Protein AF-A0A7W9CLM7-F1 (afdb_monomer)

pLDDT: mean 70.64, std 22.32, range [34.78, 95.5]

Secondary structure (DSSP, 8-state):
-----------------------------PPPPP---PPPPP-------S----SHHHHHHHHHHHHHHHHHHHTT--STTSTTHHHHHHHH-TT-HHHHHHHTT-TTHHHHHHHHHS--

Sequence (120 aa):
MKRAGGSGTGFYSNGLAAGAPAVEPRRASRPTPPVTETPAPPKDNTSAPAYRPTKREQVFCGRIILDVLARTVRKGTDAELSMLYPDALEFFGADSPHFQGACKGQAGAATHYERTVAGG

Foldseek 3Di:
DDDDDDDDDDDDDDDDDDDDDDDDDDDDDDDDDPPPPPPDPPPPPPPPQQDQDPDPVLLVVLLVLLLVLLVCVVVVHQSVPDPSNVVNCSNHNPPHPLSVCSRNSHPCSSVVSSPVRVPD

Structure (mmCIF, N/CA/C/O backbone):
data_AF-A0A7W9CLM7-F1
#
_entry.id   AF-A0A7W9CLM7-F1
#
loop_
_atom_site.group_PDB
_atom_site.id
_atom_site.type_symbol
_atom_site.label_atom_id
_atom_site.label_alt_id
_atom_site.label_comp_id
_atom_site.label_asym_id
_atom_site.label_entity_id
_atom_site.label_seq_id
_atom_site.pdbx_PDB_ins_code
_atom_site.Cartn_x
_atom_site.Cartn_y
_atom_site.Cartn_z
_atom_site.occupancy
_atom_site.B_iso_or_equiv
_atom_site.auth_seq_id
_atom_site.auth_comp_id
_atom_site.auth_asym_id
_atom_site.auth_atom_id
_atom_site.pdbx_PDB_model_num
ATOM 1 N N . MET A 1 1 ? -30.958 36.224 60.820 1.00 43.25 1 MET A N 1
ATOM 2 C CA . MET A 1 1 ? -29.575 35.850 60.438 1.00 43.25 1 MET A CA 1
ATOM 3 C C . MET A 1 1 ? -28.741 35.620 61.696 1.00 43.25 1 MET A C 1
ATOM 5 O O . MET A 1 1 ? -28.864 36.417 62.619 1.00 43.25 1 MET A O 1
ATOM 9 N N . LYS A 1 2 ? -27.951 34.536 61.777 1.00 41.97 2 LYS A N 1
ATOM 10 C CA . LYS A 1 2 ? -27.084 34.243 62.939 1.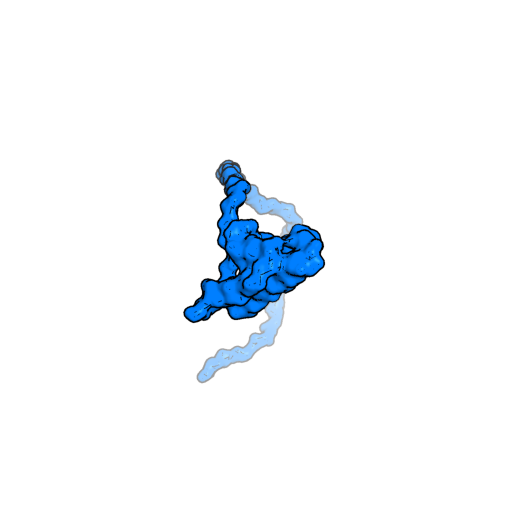00 41.97 2 LYS A CA 1
ATOM 11 C C . LYS A 1 2 ? -25.663 34.791 62.728 1.00 41.97 2 LYS A C 1
ATOM 13 O O . LYS A 1 2 ? -25.178 34.846 61.605 1.00 41.97 2 LYS A O 1
ATOM 18 N N . ARG A 1 3 ? -25.053 35.209 63.841 1.00 36.03 3 ARG A N 1
ATOM 19 C CA . ARG A 1 3 ? -23.662 35.683 64.007 1.00 36.03 3 ARG A CA 1
ATOM 20 C C . ARG A 1 3 ? -22.700 34.463 63.954 1.00 36.03 3 ARG A C 1
ATOM 22 O O . ARG A 1 3 ? -23.196 33.342 63.959 1.00 36.03 3 ARG A O 1
ATOM 29 N N . ALA A 1 4 ? -21.369 34.561 63.941 1.00 35.94 4 ALA A N 1
ATOM 30 C CA . ALA A 1 4 ? -20.448 35.672 64.205 1.00 35.94 4 ALA A CA 1
ATOM 31 C C . ALA A 1 4 ? -19.100 35.435 63.484 1.00 35.94 4 ALA A C 1
ATOM 33 O O . ALA A 1 4 ? -18.821 34.314 63.068 1.00 35.94 4 ALA A O 1
ATOM 34 N N . GLY A 1 5 ? -18.246 36.460 63.404 1.00 35.09 5 GLY A N 1
ATOM 35 C CA . GLY A 1 5 ? -16.805 36.271 63.190 1.00 35.09 5 GLY A CA 1
ATOM 36 C C . GLY A 1 5 ? -16.056 36.102 64.520 1.00 35.09 5 GLY A C 1
ATOM 37 O O . GLY A 1 5 ? -16.594 36.436 65.575 1.00 35.09 5 GLY A O 1
ATOM 38 N N . GLY A 1 6 ? -14.814 35.619 64.465 1.00 36.12 6 GLY A N 1
ATOM 39 C CA . GLY A 1 6 ? -13.926 35.521 65.629 1.00 36.12 6 GLY A CA 1
ATOM 40 C C . GLY A 1 6 ? -12.667 34.711 65.326 1.00 36.12 6 GLY A C 1
ATOM 41 O O . GLY A 1 6 ? -12.749 33.506 65.120 1.00 36.12 6 GLY A O 1
ATOM 42 N N . SER A 1 7 ? -11.512 35.377 65.300 1.00 44.72 7 SER A N 1
ATOM 43 C CA . SER A 1 7 ? -10.182 34.761 65.218 1.00 44.72 7 SER A CA 1
ATOM 44 C C . SER A 1 7 ? -9.345 35.235 66.410 1.00 44.72 7 SER A C 1
ATOM 46 O O . SER A 1 7 ? -9.458 36.399 66.796 1.00 44.72 7 SER A O 1
ATOM 48 N N . GLY A 1 8 ? -8.525 34.344 66.974 1.00 39.44 8 GLY A N 1
ATOM 49 C CA . GLY A 1 8 ? -7.657 34.580 68.137 1.00 39.44 8 GLY A CA 1
ATOM 50 C C . GLY A 1 8 ? -7.850 33.521 69.234 1.00 39.44 8 GLY A C 1
ATOM 51 O O . GLY A 1 8 ? -8.968 33.064 69.428 1.00 39.44 8 GLY A O 1
ATOM 52 N N . THR A 1 9 ? -6.883 33.080 70.045 1.00 39.66 9 THR A N 1
ATOM 53 C CA . THR A 1 9 ? -5.403 33.174 70.147 1.00 39.66 9 THR A CA 1
ATOM 54 C C . THR A 1 9 ? -5.062 32.650 71.560 1.00 39.66 9 THR A C 1
ATOM 56 O O . THR A 1 9 ? -5.744 33.045 72.500 1.00 39.66 9 THR A O 1
ATOM 59 N N . GLY A 1 10 ? -4.005 31.841 71.736 1.00 34.78 10 GLY A N 1
ATOM 60 C CA . GLY A 1 10 ? -3.563 31.291 73.045 1.00 34.78 10 GLY A CA 1
ATOM 61 C C . GLY A 1 10 ? -4.156 29.900 73.360 1.00 34.78 10 GLY A C 1
ATOM 62 O O . GLY A 1 10 ? -5.358 29.729 73.210 1.00 34.78 10 GLY A O 1
ATOM 63 N N . PHE A 1 11 ? -3.434 28.821 73.719 1.00 43.00 11 PHE A N 1
ATOM 64 C CA . PHE A 1 11 ? -2.142 28.636 74.424 1.00 43.00 11 PHE A CA 1
ATOM 65 C C . PHE A 1 11 ? -2.102 29.315 75.812 1.00 43.00 11 PHE A C 1
ATOM 67 O O . PHE A 1 11 ? -2.464 30.481 75.905 1.00 43.00 11 PHE A O 1
ATOM 74 N N . TYR A 1 12 ? -1.672 28.703 76.928 1.00 36.44 12 TYR A N 1
ATOM 75 C CA . TYR A 1 12 ? -1.095 27.366 77.227 1.00 36.44 12 TYR A CA 1
ATOM 76 C C . TYR A 1 12 ? -1.769 26.816 78.533 1.00 36.44 12 TYR A C 1
ATOM 78 O O . TYR A 1 12 ? -2.821 27.333 78.889 1.00 36.44 12 TYR A O 1
ATOM 86 N N . SER A 1 13 ? -1.324 25.825 79.331 1.00 43.09 13 SER A N 1
ATOM 87 C CA . SER A 1 13 ? -0.180 24.876 79.366 1.00 43.09 13 SER A CA 1
ATOM 88 C C . SER A 1 13 ? -0.472 23.742 80.377 1.00 43.09 13 SER A C 1
ATOM 90 O O . SER A 1 13 ? -0.956 24.052 81.460 1.00 43.09 13 SER A O 1
ATOM 92 N N . ASN A 1 14 ? -0.103 22.485 80.079 1.00 39.41 14 ASN A N 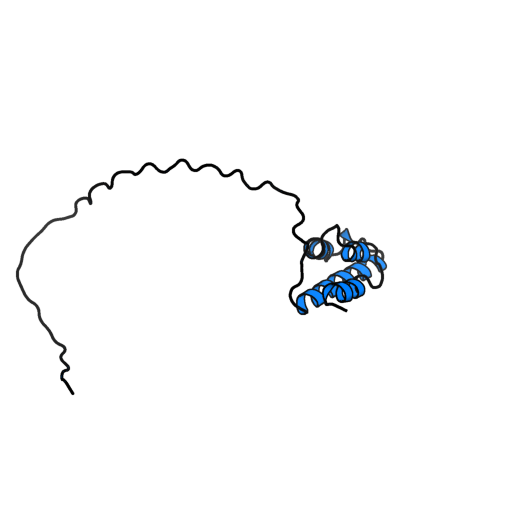1
ATOM 93 C CA . ASN A 1 14 ? 0.376 21.441 81.022 1.00 39.41 14 ASN A CA 1
ATOM 94 C C . ASN A 1 14 ? 0.654 20.145 80.222 1.00 39.41 14 ASN A C 1
ATOM 96 O O . ASN A 1 14 ? -0.251 19.655 79.559 1.00 39.41 14 ASN A O 1
ATOM 100 N N . GLY A 1 15 ? 1.832 19.516 80.211 1.00 38.69 15 GLY A N 1
ATOM 101 C CA . GLY A 1 15 ? 3.134 19.884 80.774 1.00 38.69 15 GLY A CA 1
ATOM 102 C C . GLY A 1 15 ? 3.965 18.624 81.065 1.00 38.69 15 GLY A C 1
ATOM 103 O O . GLY A 1 15 ? 3.554 17.861 81.925 1.00 38.69 15 GLY A O 1
ATOM 104 N N . LEU A 1 16 ? 5.134 18.470 80.410 1.00 36.91 16 LEU A N 1
ATOM 105 C CA . LEU A 1 16 ? 6.201 17.471 80.690 1.00 36.91 16 LEU A CA 1
ATOM 106 C C . LEU A 1 16 ? 5.823 15.977 80.438 1.00 36.91 16 LEU A C 1
ATOM 108 O O . LEU A 1 16 ? 4.701 15.568 80.688 1.00 36.91 16 LEU A O 1
ATOM 112 N N . ALA A 1 17 ? 6.694 15.078 79.953 1.00 37.50 17 ALA A N 1
ATOM 113 C CA . ALA A 1 17 ? 8.059 15.192 79.413 1.00 37.50 17 ALA A CA 1
ATOM 114 C C . ALA A 1 17 ? 8.457 13.936 78.587 1.00 37.50 17 ALA A C 1
ATOM 116 O O . ALA A 1 17 ? 7.857 12.884 78.755 1.00 37.50 17 ALA A O 1
ATOM 117 N N . ALA A 1 18 ? 9.545 14.069 77.809 1.00 36.78 18 ALA A N 1
ATOM 118 C CA . ALA A 1 18 ? 10.543 13.046 77.425 1.00 36.78 18 ALA A CA 1
ATOM 119 C C . ALA A 1 18 ? 10.151 11.769 76.632 1.00 36.78 18 ALA A C 1
ATOM 121 O O . ALA A 1 18 ? 9.163 11.102 76.902 1.00 36.78 18 ALA A O 1
ATOM 122 N N . GLY A 1 19 ? 11.061 11.344 75.739 1.00 36.75 19 GLY A N 1
ATOM 123 C CA . GLY A 1 19 ? 11.145 9.961 75.235 1.00 36.75 19 GLY A CA 1
ATOM 124 C C . GLY A 1 19 ? 11.266 9.834 73.712 1.00 36.75 19 GLY A C 1
ATOM 125 O O . GLY A 1 19 ? 10.389 10.273 72.979 1.00 36.75 19 GLY A O 1
ATOM 126 N N . ALA A 1 20 ? 12.358 9.225 73.239 1.00 45.22 20 ALA A N 1
ATOM 127 C CA . ALA A 1 20 ? 12.628 8.946 71.821 1.00 45.22 20 ALA A CA 1
ATOM 128 C C . ALA A 1 20 ? 12.047 7.560 71.388 1.00 45.22 20 ALA A C 1
ATOM 130 O O . ALA A 1 20 ? 11.413 6.895 72.208 1.00 45.22 20 ALA A O 1
ATOM 131 N N . PRO A 1 21 ? 12.158 7.128 70.112 1.00 50.06 21 PRO A N 1
ATOM 132 C CA . PRO A 1 21 ? 11.108 6.351 69.441 1.00 50.06 21 PRO A CA 1
ATOM 133 C C . PRO A 1 21 ? 11.193 4.830 69.638 1.00 50.06 21 PRO A C 1
ATOM 135 O O . PRO A 1 21 ? 12.284 4.265 69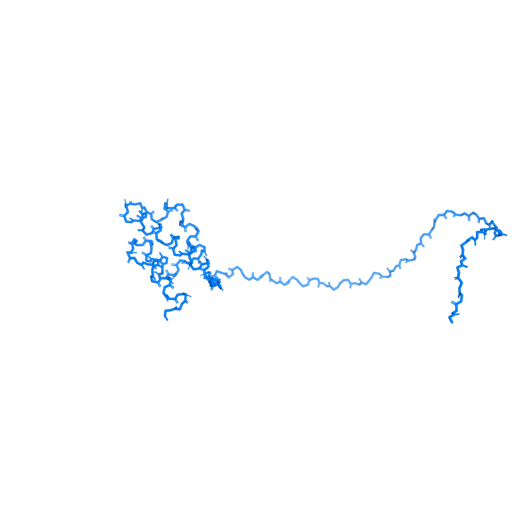.691 1.00 50.06 21 PRO A O 1
ATOM 138 N N . ALA A 1 22 ? 10.042 4.143 69.602 1.00 40.38 22 ALA A N 1
ATOM 139 C CA . ALA A 1 22 ? 9.993 2.681 69.524 1.00 40.38 22 ALA A CA 1
ATOM 140 C C . ALA A 1 22 ? 8.752 2.127 68.785 1.00 40.38 22 ALA A C 1
ATOM 142 O O . ALA A 1 22 ? 7.640 2.168 69.294 1.00 40.38 22 ALA A O 1
ATOM 143 N N . VAL A 1 23 ? 9.016 1.541 67.611 1.00 47.34 23 VAL A N 1
ATOM 144 C CA . VAL A 1 23 ? 8.409 0.309 67.057 1.00 47.34 23 VAL A CA 1
ATOM 145 C C . VAL A 1 23 ? 6.874 0.177 67.077 1.00 47.34 23 VAL A C 1
ATOM 147 O O . VAL A 1 23 ? 6.273 -0.293 68.039 1.00 47.34 23 VAL A O 1
ATOM 150 N N . GLU A 1 24 ? 6.257 0.419 65.918 1.00 46.38 24 GLU A N 1
ATOM 151 C CA . GLU A 1 24 ? 4.904 -0.061 65.606 1.00 46.38 24 GLU A CA 1
ATOM 152 C C . GLU A 1 24 ? 4.891 -1.610 65.514 1.00 46.38 24 GLU A C 1
ATOM 154 O O . GLU A 1 24 ? 5.821 -2.199 64.945 1.00 46.38 24 GLU A O 1
ATOM 159 N N . PRO A 1 25 ? 3.892 -2.313 66.086 1.00 46.69 25 PRO A N 1
ATOM 160 C CA . PRO A 1 25 ? 3.907 -3.772 66.168 1.00 46.69 25 PRO A CA 1
ATOM 161 C C . PRO A 1 25 ? 3.806 -4.438 64.789 1.00 46.69 25 PRO A C 1
ATOM 163 O O . PRO A 1 25 ? 2.971 -4.084 63.957 1.00 46.69 25 PRO A O 1
ATOM 166 N N . ARG A 1 26 ? 4.640 -5.465 64.568 1.00 48.06 26 ARG A N 1
ATOM 167 C CA . ARG A 1 26 ? 4.697 -6.233 63.313 1.00 48.06 26 ARG A CA 1
ATOM 168 C C . ARG A 1 26 ? 3.318 -6.768 62.923 1.00 48.06 26 ARG A C 1
ATOM 170 O O . ARG A 1 26 ? 2.826 -7.731 63.511 1.00 48.06 26 ARG A O 1
ATOM 177 N N . ARG A 1 27 ? 2.736 -6.200 61.865 1.00 46.03 27 ARG A N 1
ATOM 178 C CA . ARG A 1 27 ? 1.557 -6.760 61.199 1.00 46.03 27 ARG A CA 1
ATOM 179 C C . ARG A 1 27 ? 1.912 -8.155 60.679 1.00 46.03 27 ARG A C 1
ATOM 181 O O . ARG A 1 27 ? 2.910 -8.308 59.978 1.00 46.03 27 ARG A O 1
ATOM 188 N N . ALA A 1 28 ? 1.121 -9.164 61.044 1.00 47.31 28 ALA A N 1
ATOM 189 C CA . ALA A 1 28 ? 1.385 -10.546 60.656 1.00 47.31 28 ALA A CA 1
ATOM 190 C C . ALA A 1 28 ? 1.488 -10.680 59.127 1.00 47.31 28 ALA A C 1
ATOM 192 O O . ALA A 1 28 ? 0.605 -10.220 58.396 1.00 47.31 28 ALA A O 1
ATOM 193 N N . SER A 1 29 ? 2.562 -11.316 58.654 1.00 49.50 29 SER A N 1
ATOM 194 C CA . SER A 1 29 ? 2.799 -11.574 57.235 1.00 49.50 29 SER A CA 1
ATOM 195 C C . SER A 1 29 ? 1.699 -12.477 56.685 1.00 49.50 29 SER A C 1
ATOM 197 O O . SER A 1 29 ? 1.717 -13.691 56.889 1.00 49.50 29 SER A O 1
ATOM 199 N N . ARG A 1 30 ? 0.725 -11.894 55.982 1.00 50.25 30 ARG A N 1
ATOM 200 C CA . ARG A 1 30 ? -0.243 -12.668 55.201 1.00 50.25 30 ARG A CA 1
ATOM 201 C C . ARG A 1 30 ? 0.547 -13.391 54.102 1.00 50.25 30 ARG A C 1
ATOM 203 O O . ARG A 1 30 ? 1.276 -12.701 53.389 1.00 50.25 30 ARG A O 1
ATOM 210 N N . PRO A 1 31 ? 0.446 -14.723 53.948 1.00 49.06 31 PRO A N 1
ATOM 211 C CA . PRO A 1 31 ? 1.106 -15.395 52.840 1.00 49.06 31 PRO A CA 1
ATOM 212 C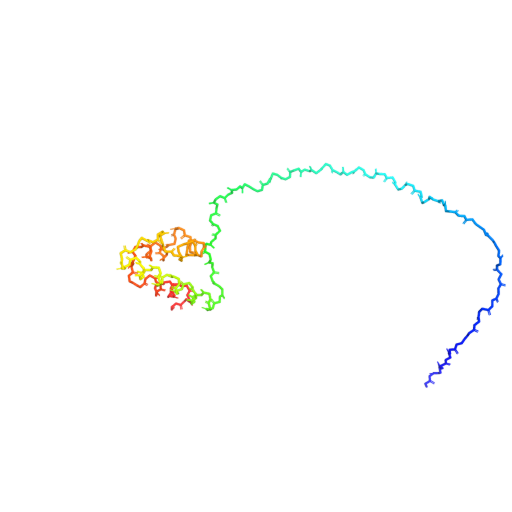 C . PRO A 1 31 ? 0.545 -14.831 51.534 1.00 49.06 31 PRO A C 1
ATOM 214 O O . PRO A 1 31 ? -0.669 -14.843 51.312 1.00 49.06 31 PRO A O 1
ATOM 217 N N . THR A 1 32 ? 1.426 -14.294 50.695 1.00 55.09 32 THR A N 1
ATOM 218 C CA . THR A 1 32 ? 1.087 -13.935 49.320 1.00 55.09 32 THR A CA 1
ATOM 219 C C . THR A 1 32 ? 0.621 -15.216 48.624 1.00 55.09 32 THR A C 1
ATOM 221 O O . THR A 1 32 ? 1.329 -16.222 48.730 1.00 55.09 32 THR A O 1
ATOM 224 N N . PRO A 1 33 ? -0.538 -15.240 47.939 1.00 55.75 33 PRO A N 1
ATOM 225 C CA . PRO A 1 33 ? -0.848 -16.374 47.076 1.00 55.75 33 PRO A CA 1
ATOM 226 C C . PRO A 1 33 ? 0.285 -16.520 46.049 1.00 55.75 33 PRO A C 1
ATOM 228 O O . PRO A 1 33 ? 0.853 -15.497 45.644 1.00 55.75 33 PRO A O 1
ATOM 231 N N . PRO A 1 34 ? 0.644 -17.748 45.633 1.00 53.06 34 PRO A N 1
ATOM 232 C CA . PRO A 1 34 ? 1.618 -17.914 44.568 1.00 53.06 34 PRO A CA 1
ATOM 233 C C . PRO A 1 34 ? 1.127 -17.126 43.356 1.00 53.06 34 PRO A C 1
ATOM 235 O O . PRO A 1 34 ? -0.039 -17.234 42.968 1.00 53.06 34 PRO A O 1
ATOM 238 N N . VAL A 1 35 ? 2.011 -16.310 42.783 1.00 55.75 35 VAL A N 1
ATOM 239 C CA . VAL A 1 35 ? 1.761 -15.722 41.472 1.00 55.75 35 VAL A CA 1
ATOM 240 C C . VAL A 1 35 ? 1.696 -16.901 40.517 1.00 55.75 35 VAL A C 1
ATOM 242 O O . VAL A 1 35 ? 2.723 -17.477 40.171 1.00 55.75 35 VAL A O 1
ATOM 245 N N . THR A 1 36 ? 0.483 -17.298 40.138 1.00 53.69 36 THR A N 1
ATOM 246 C CA . THR A 1 36 ? 0.301 -18.130 38.959 1.00 53.69 36 THR A CA 1
ATOM 247 C C . THR A 1 36 ? 0.906 -17.333 37.819 1.00 53.69 36 THR A C 1
ATOM 249 O O . THR A 1 36 ? 0.386 -16.269 37.477 1.00 53.69 36 THR A O 1
ATOM 252 N N . GLU A 1 37 ? 2.021 -17.807 37.267 1.00 52.41 37 GLU A N 1
ATOM 253 C CA . GLU A 1 37 ? 2.483 -17.335 35.971 1.00 52.41 37 GLU A CA 1
ATOM 254 C C . GLU A 1 37 ? 1.381 -17.679 34.973 1.00 52.41 37 GLU A C 1
ATOM 256 O O . GLU A 1 37 ? 1.297 -18.795 34.460 1.00 52.41 37 GLU A O 1
ATOM 261 N N . THR A 1 38 ? 0.487 -16.717 34.740 1.00 52.19 38 THR A N 1
ATOM 262 C CA . THR A 1 38 ? -0.335 -16.695 33.540 1.00 52.19 38 THR A CA 1
ATOM 263 C C . THR A 1 38 ? 0.652 -16.876 32.395 1.00 52.19 38 THR A C 1
ATOM 265 O O . THR A 1 38 ? 1.535 -16.020 32.263 1.00 52.19 38 THR A O 1
ATOM 268 N N . PRO A 1 39 ? 0.574 -17.967 31.607 1.00 55.22 39 PRO A N 1
ATOM 269 C CA . PRO A 1 39 ? 1.451 -18.104 30.460 1.00 55.22 39 PRO A CA 1
ATOM 270 C C . PRO A 1 39 ? 1.279 -16.834 29.639 1.00 55.22 39 PRO A C 1
ATOM 272 O O . PRO A 1 39 ? 0.144 -16.410 29.392 1.00 55.22 39 PRO A O 1
ATOM 275 N N . ALA A 1 40 ? 2.399 -16.191 29.293 1.00 60.75 40 ALA A N 1
ATOM 276 C CA . ALA A 1 40 ? 2.365 -15.026 28.424 1.00 60.75 40 ALA A CA 1
ATOM 277 C C . ALA A 1 40 ? 1.455 -15.369 27.236 1.00 60.75 40 ALA A C 1
ATOM 279 O O . ALA A 1 40 ? 1.565 -16.496 26.730 1.00 60.75 40 ALA A O 1
ATOM 280 N N . PRO A 1 41 ? 0.538 -14.467 26.822 1.00 55.44 41 PRO A N 1
ATOM 281 C CA . PRO A 1 41 ? -0.308 -14.752 25.675 1.00 55.44 41 PRO A CA 1
ATOM 282 C C . PRO A 1 41 ? 0.613 -15.207 24.543 1.00 55.44 41 PRO A C 1
ATOM 284 O O . PRO A 1 41 ? 1.705 -14.631 24.404 1.00 55.44 41 PRO A O 1
ATOM 287 N N . PRO A 1 42 ? 0.246 -16.267 23.797 1.00 52.34 42 PRO A N 1
ATOM 288 C CA . PRO A 1 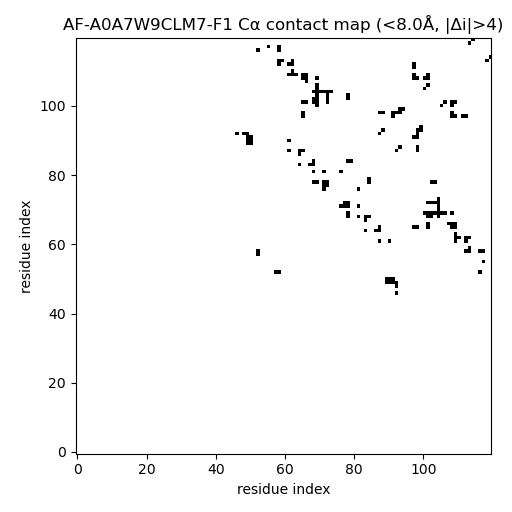42 ? 1.086 -16.725 22.709 1.00 52.34 42 PRO A CA 1
ATOM 289 C C . PRO A 1 42 ? 1.452 -15.519 21.847 1.00 52.34 42 PRO A C 1
ATOM 291 O O . PRO A 1 42 ? 0.646 -14.597 21.678 1.00 52.34 42 PRO A O 1
ATOM 294 N N . LYS A 1 43 ? 2.672 -15.517 21.298 1.00 56.28 43 LYS A N 1
ATOM 295 C CA . LYS A 1 43 ? 3.003 -14.642 20.169 1.00 56.28 43 LYS A CA 1
ATOM 296 C C . LYS A 1 43 ? 2.248 -15.158 18.950 1.00 56.28 43 LYS A C 1
ATOM 298 O O . LYS A 1 43 ? 2.826 -15.707 18.016 1.00 56.28 43 LYS A O 1
ATOM 303 N N . ASP A 1 44 ? 0.937 -15.017 19.031 1.00 44.50 44 ASP A N 1
ATOM 304 C CA . ASP A 1 44 ? 0.010 -15.164 17.949 1.00 44.50 44 ASP A CA 1
ATOM 305 C C . ASP A 1 44 ? 0.450 -14.157 16.897 1.00 44.50 44 ASP A C 1
ATOM 307 O O . ASP A 1 44 ? 0.247 -12.951 17.035 1.00 44.50 44 ASP A O 1
ATOM 311 N N . ASN A 1 45 ? 0.990 -14.677 15.796 1.00 49.69 45 ASN A N 1
ATOM 312 C CA . ASN A 1 45 ? 1.040 -13.980 14.513 1.00 49.69 45 ASN A CA 1
ATOM 313 C C . ASN A 1 45 ? -0.385 -13.851 13.927 1.00 49.69 45 ASN A C 1
ATOM 315 O O . ASN A 1 45 ? -0.602 -13.980 12.725 1.00 49.69 45 ASN A O 1
ATOM 319 N N . THR A 1 46 ? -1.377 -13.645 14.795 1.00 42.38 46 THR A N 1
ATOM 320 C CA . THR A 1 46 ? -2.750 -13.332 14.446 1.00 42.38 46 THR A CA 1
ATOM 321 C C . THR A 1 46 ? -2.736 -11.882 14.025 1.00 42.38 46 THR A C 1
ATOM 323 O O . THR A 1 46 ? -2.634 -10.992 14.870 1.00 42.38 46 THR A O 1
ATOM 326 N N . SER A 1 47 ? -2.833 -11.656 12.715 1.00 53.00 47 SER A N 1
ATOM 327 C CA . SER A 1 47 ? -3.089 -10.343 12.137 1.00 53.00 47 SER A CA 1
ATOM 328 C C . SER A 1 47 ? -4.266 -9.683 12.855 1.00 53.00 47 SER A C 1
ATOM 330 O O . SER A 1 47 ? -5.434 -9.919 12.531 1.00 53.00 47 SER A O 1
ATOM 332 N N . ALA A 1 48 ? -3.957 -8.811 13.820 1.00 42.47 48 ALA A N 1
ATOM 333 C CA . ALA A 1 48 ? -4.865 -7.750 14.210 1.00 42.47 48 ALA A CA 1
ATOM 334 C C . ALA A 1 48 ? -5.279 -7.033 12.915 1.00 42.47 48 ALA A C 1
ATOM 336 O O . ALA A 1 48 ? -4.441 -6.895 12.018 1.00 42.47 48 ALA A O 1
ATOM 337 N N . PRO A 1 49 ? -6.552 -6.630 12.757 1.00 47.56 49 PRO A N 1
ATOM 338 C CA . PRO A 1 49 ? -7.023 -6.099 11.488 1.00 47.56 49 PRO A CA 1
ATOM 339 C C . PRO A 1 49 ? -6.176 -4.882 11.131 1.00 47.56 49 PRO A C 1
ATOM 341 O O . PRO A 1 49 ? -6.245 -3.871 11.833 1.00 47.56 49 PRO A O 1
ATOM 344 N N . ALA A 1 50 ? -5.368 -5.020 10.079 1.00 61.75 50 ALA A N 1
ATOM 345 C CA . ALA A 1 50 ? -4.391 -4.026 9.684 1.00 61.75 50 ALA A CA 1
ATOM 346 C C . ALA A 1 50 ? -5.132 -2.741 9.308 1.00 61.75 50 ALA A C 1
ATOM 348 O O . ALA A 1 50 ? -5.809 -2.659 8.285 1.00 61.75 50 ALA A O 1
ATOM 349 N N . TYR A 1 51 ? -5.104 -1.834 10.281 1.00 65.31 51 TYR A N 1
ATOM 350 C CA . TYR A 1 51 ? -5.785 -0.555 10.364 1.00 65.31 51 TYR A CA 1
ATOM 351 C C . TYR A 1 51 ? -7.235 -0.502 9.843 1.00 65.31 51 TYR A C 1
ATOM 353 O O . TYR A 1 51 ? -7.515 -0.321 8.659 1.00 65.31 51 TYR A O 1
ATOM 361 N N . ARG A 1 52 ? -8.203 -0.521 10.769 1.00 71.69 52 ARG A N 1
ATOM 362 C CA . ARG A 1 52 ? -9.585 -0.097 10.482 1.00 71.69 52 ARG A CA 1
ATOM 363 C C . ARG A 1 52 ? -9.707 1.415 10.705 1.00 71.69 52 ARG A C 1
ATOM 365 O O . ARG A 1 52 ? -9.797 1.822 11.867 1.00 71.69 52 ARG A O 1
ATOM 372 N N . PRO A 1 53 ? -9.716 2.265 9.661 1.00 78.94 53 PRO A N 1
ATOM 373 C CA . PRO A 1 53 ? -9.898 3.694 9.860 1.00 78.94 53 PRO A CA 1
ATOM 374 C C . PRO A 1 53 ? -11.303 3.979 10.401 1.00 78.94 53 PRO A C 1
ATOM 376 O O . PRO A 1 53 ? -12.301 3.413 9.962 1.00 78.94 53 PRO A O 1
ATOM 379 N N . THR A 1 54 ? -11.364 4.891 11.362 1.00 81.19 54 THR A N 1
ATOM 380 C CA . THR A 1 54 ? -12.589 5.360 12.031 1.00 81.19 54 THR A CA 1
ATOM 381 C C . THR A 1 54 ? -12.895 6.825 11.717 1.00 81.19 54 THR A C 1
ATOM 383 O O . THR A 1 54 ? -13.924 7.349 12.138 1.00 81.19 54 THR A O 1
ATOM 386 N N . LYS A 1 55 ? -11.999 7.504 10.986 1.00 87.06 55 LYS A N 1
ATOM 387 C CA . LYS A 1 55 ? -12.096 8.925 10.628 1.00 87.06 55 LYS A CA 1
ATOM 388 C C . LYS A 1 55 ? -11.709 9.158 9.169 1.00 87.06 55 LYS A C 1
ATOM 390 O O . LYS A 1 55 ? -10.919 8.406 8.597 1.00 87.06 55 LYS A O 1
ATOM 395 N N . ARG A 1 56 ? -12.211 10.240 8.570 1.00 86.81 56 ARG A N 1
ATOM 396 C CA . ARG A 1 56 ? -11.967 10.569 7.155 1.00 86.81 56 ARG A CA 1
ATOM 397 C C . ARG A 1 56 ? -10.494 10.868 6.869 1.00 86.81 56 ARG A C 1
ATOM 399 O O . ARG A 1 56 ? -9.977 10.458 5.833 1.00 86.81 56 ARG A O 1
ATOM 406 N N . GLU A 1 57 ? -9.808 11.519 7.803 1.00 89.06 57 GLU A N 1
ATOM 407 C CA . GLU A 1 57 ? -8.380 11.851 7.717 1.00 89.06 57 GLU A CA 1
ATOM 408 C C . GLU A 1 57 ? -7.529 10.581 7.599 1.00 89.06 57 GLU A C 1
ATOM 410 O O . GLU A 1 57 ? -6.542 10.546 6.875 1.00 89.06 57 GLU A O 1
ATOM 415 N N . GLN A 1 58 ? -7.955 9.505 8.262 1.00 88.31 58 GLN A N 1
ATOM 416 C CA . GLN A 1 58 ? -7.273 8.217 8.248 1.00 88.31 58 GLN A CA 1
ATOM 417 C C . GLN A 1 58 ? -7.407 7.521 6.881 1.00 88.31 58 GLN A C 1
ATOM 419 O O . GLN A 1 58 ? -6.427 6.994 6.354 1.00 88.31 58 GLN A O 1
ATOM 424 N N . VAL A 1 59 ? -8.584 7.595 6.246 1.00 89.81 59 VAL A N 1
ATOM 425 C CA . VAL A 1 59 ? -8.767 7.139 4.854 1.00 89.81 59 VAL A CA 1
ATOM 426 C C . VAL A 1 59 ? -7.936 7.992 3.884 1.00 89.81 59 VAL A C 1
ATOM 428 O O . VAL A 1 59 ? -7.308 7.459 2.972 1.00 89.81 59 VAL A O 1
ATOM 431 N N . PHE A 1 60 ? -7.858 9.306 4.104 1.00 89.69 60 PHE A N 1
ATOM 432 C CA . PHE A 1 60 ? -7.046 10.201 3.278 1.00 89.69 60 PHE A CA 1
ATOM 433 C C . PHE A 1 60 ? -5.540 9.891 3.369 1.00 89.69 60 PHE A C 1
ATOM 435 O O . PHE A 1 60 ? -4.887 9.745 2.334 1.00 89.69 60 PHE A O 1
ATOM 442 N N . CYS A 1 61 ? -4.998 9.701 4.578 1.00 89.75 61 CYS A N 1
ATOM 443 C CA . CYS A 1 61 ? -3.605 9.282 4.771 1.00 89.75 61 CYS A CA 1
ATOM 444 C C . CYS A 1 61 ? -3.319 7.933 4.097 1.00 89.75 61 CYS A C 1
ATOM 446 O O . CYS A 1 61 ? -2.357 7.823 3.337 1.00 89.75 61 CYS A O 1
ATOM 448 N N . GLY A 1 62 ? -4.190 6.935 4.291 1.00 90.44 62 GLY A N 1
ATOM 449 C CA . GLY A 1 62 ? -4.032 5.630 3.649 1.00 90.44 62 GLY A CA 1
ATOM 450 C C . GLY A 1 62 ? -4.016 5.720 2.117 1.00 90.44 62 GLY A C 1
ATOM 451 O O . GLY A 1 62 ? -3.141 5.156 1.458 1.00 90.44 62 GLY A O 1
ATOM 452 N N . ARG A 1 63 ? -4.922 6.511 1.530 1.00 92.62 63 ARG A N 1
ATOM 453 C CA . ARG A 1 63 ? -4.933 6.772 0.085 1.00 92.62 63 ARG A CA 1
ATOM 454 C C . ARG A 1 63 ? -3.600 7.359 -0.401 1.00 92.62 63 ARG A C 1
ATOM 456 O O . ARG A 1 63 ? -3.110 6.931 -1.445 1.00 92.62 63 ARG A O 1
ATOM 463 N N . ILE A 1 64 ? -3.016 8.318 0.323 1.00 92.44 64 ILE A N 1
ATOM 464 C CA . ILE A 1 64 ? -1.726 8.923 -0.051 1.00 92.44 64 ILE A CA 1
ATOM 465 C C . ILE A 1 64 ? -0.613 7.872 -0.050 1.00 92.44 64 ILE A C 1
ATOM 467 O O . ILE A 1 64 ? 0.114 7.775 -1.039 1.00 92.44 64 ILE A O 1
ATOM 471 N N . ILE A 1 65 ? -0.511 7.067 1.013 1.00 93.19 65 ILE A N 1
ATOM 472 C CA . ILE A 1 65 ? 0.516 6.021 1.146 1.00 93.19 65 ILE A CA 1
ATOM 473 C C . ILE A 1 65 ? 0.463 5.062 -0.055 1.00 93.19 65 ILE A C 1
ATOM 475 O O . ILE A 1 65 ? 1.475 4.849 -0.726 1.00 93.19 65 ILE A O 1
ATOM 479 N N . LEU A 1 66 ? -0.730 4.558 -0.392 1.00 93.88 66 LEU A N 1
ATOM 480 C CA . LEU A 1 66 ? -0.929 3.640 -1.520 1.00 93.88 66 LEU A CA 1
ATOM 481 C C . LEU A 1 66 ? -0.615 4.273 -2.882 1.00 93.88 66 LEU A C 1
ATOM 483 O O . LEU A 1 66 ? -0.038 3.609 -3.742 1.00 93.88 66 LEU A O 1
ATOM 487 N N . ASP A 1 67 ? -0.995 5.533 -3.112 1.00 94.38 67 ASP A N 1
ATOM 488 C CA . ASP A 1 67 ? -0.758 6.198 -4.400 1.00 94.38 67 ASP A CA 1
ATOM 489 C C . ASP A 1 67 ? 0.732 6.518 -4.594 1.00 94.38 67 ASP A C 1
ATOM 491 O O . ASP A 1 67 ? 1.278 6.273 -5.670 1.00 94.38 67 ASP A O 1
ATOM 495 N N . VAL A 1 68 ? 1.428 6.986 -3.551 1.00 93.50 68 VAL A N 1
ATOM 496 C CA . VAL A 1 68 ? 2.880 7.214 -3.620 1.00 93.50 68 VAL A CA 1
ATOM 497 C C . VAL A 1 68 ? 3.623 5.892 -3.827 1.00 93.50 68 VAL A C 1
ATOM 499 O O . VAL A 1 68 ? 4.442 5.820 -4.742 1.00 93.50 68 VAL A O 1
ATOM 502 N N . LEU A 1 69 ? 3.283 4.827 -3.091 1.00 94.88 69 LEU A N 1
ATOM 503 C CA . LEU A 1 69 ? 3.873 3.497 -3.291 1.00 94.88 69 LEU A CA 1
ATOM 504 C C . LEU A 1 69 ? 3.640 2.983 -4.725 1.00 94.88 69 LEU A C 1
ATOM 506 O O . LEU A 1 69 ? 4.595 2.656 -5.429 1.00 94.88 69 LEU A O 1
ATOM 510 N N . ALA A 1 70 ? 2.398 3.028 -5.221 1.00 94.81 70 ALA A N 1
ATOM 511 C CA . ALA A 1 70 ? 2.067 2.603 -6.583 1.00 94.81 70 ALA A CA 1
ATOM 512 C C . ALA A 1 70 ? 2.739 3.461 -7.673 1.00 94.81 70 ALA A C 1
ATOM 514 O O . ALA A 1 70 ? 2.976 2.986 -8.787 1.00 94.81 70 ALA A O 1
ATOM 515 N N . ARG A 1 71 ? 3.016 4.746 -7.413 1.00 94.12 71 ARG A N 1
ATOM 516 C CA . ARG A 1 71 ? 3.795 5.616 -8.317 1.00 94.12 71 ARG A CA 1
ATOM 517 C C . ARG A 1 71 ? 5.280 5.261 -8.304 1.00 94.12 71 ARG A C 1
ATOM 519 O O . ARG A 1 71 ? 5.887 5.286 -9.370 1.00 94.12 71 ARG A O 1
ATOM 526 N N . THR A 1 72 ? 5.844 4.934 -7.143 1.00 92.88 72 THR A N 1
ATOM 527 C CA . THR A 1 72 ? 7.235 4.479 -6.994 1.00 92.88 72 THR A CA 1
ATOM 528 C C . THR A 1 72 ? 7.458 3.177 -7.766 1.00 92.88 72 THR A C 1
ATOM 530 O O . THR A 1 72 ? 8.338 3.129 -8.625 1.00 92.88 72 THR A O 1
ATOM 533 N N . VAL A 1 73 ? 6.564 2.194 -7.608 1.00 95.50 73 VAL A N 1
ATOM 534 C CA . VAL A 1 73 ? 6.623 0.927 -8.362 1.00 95.50 73 VAL A CA 1
ATOM 535 C C . VAL A 1 73 ? 6.514 1.142 -9.874 1.00 95.50 73 VAL A C 1
ATOM 537 O O . VAL A 1 73 ? 7.330 0.634 -10.641 1.00 95.50 73 VAL A O 1
ATOM 540 N N . ARG A 1 74 ? 5.573 1.979 -10.336 1.00 93.69 74 ARG A N 1
ATOM 541 C CA . ARG A 1 74 ? 5.436 2.309 -11.772 1.00 93.69 74 ARG A CA 1
ATOM 542 C C . ARG A 1 74 ? 6.638 3.041 -12.377 1.00 93.69 74 ARG A C 1
ATOM 544 O O . ARG A 1 74 ? 6.752 3.078 -13.598 1.00 93.69 74 ARG A O 1
ATOM 551 N N . LYS A 1 75 ? 7.521 3.622 -11.559 1.00 93.75 75 LYS A N 1
ATOM 552 C CA . LYS A 1 75 ? 8.788 4.225 -12.006 1.00 93.75 75 LYS A CA 1
ATOM 553 C C . LYS A 1 75 ? 9.943 3.216 -12.091 1.00 93.75 75 LYS A C 1
ATOM 555 O O . LYS A 1 75 ? 11.055 3.619 -12.414 1.00 93.75 75 LYS A O 1
ATOM 560 N N . GLY A 1 76 ? 9.691 1.931 -11.827 1.00 91.56 76 GLY A N 1
ATOM 561 C CA . GLY A 1 76 ? 10.695 0.865 -11.874 1.00 91.56 76 GLY A CA 1
ATOM 562 C C . GLY A 1 76 ? 11.490 0.687 -10.578 1.00 91.56 76 GLY A C 1
ATOM 563 O O . GLY A 1 76 ? 12.502 -0.005 -10.582 1.00 91.56 76 GLY A O 1
ATOM 564 N N . THR A 1 77 ? 11.066 1.309 -9.476 1.00 93.06 77 THR A N 1
ATOM 565 C CA . THR A 1 77 ? 11.628 1.059 -8.142 1.00 93.06 77 THR A CA 1
ATOM 566 C C . THR A 1 77 ? 10.891 -0.110 -7.495 1.00 93.06 77 THR A C 1
ATOM 568 O O . THR A 1 77 ? 9.668 -0.169 -7.580 1.00 93.06 77 THR A O 1
ATOM 571 N N . ASP A 1 78 ? 11.597 -1.024 -6.831 1.00 92.56 78 ASP A N 1
ATOM 572 C CA . ASP A 1 78 ? 10.940 -2.087 -6.064 1.00 92.56 78 ASP A CA 1
ATOM 573 C C . ASP A 1 78 ? 10.040 -1.491 -4.962 1.00 92.56 78 ASP A C 1
ATOM 575 O O . ASP A 1 78 ? 10.361 -0.450 -4.377 1.00 92.56 78 ASP A O 1
ATOM 579 N N . ALA A 1 79 ? 8.918 -2.150 -4.674 1.00 90.75 79 ALA A N 1
ATOM 580 C CA . ALA A 1 79 ? 8.037 -1.768 -3.582 1.00 90.75 79 ALA A CA 1
ATOM 581 C C . ALA A 1 79 ? 8.788 -1.794 -2.246 1.00 90.75 79 ALA A C 1
ATOM 583 O O . ALA A 1 79 ? 8.666 -0.833 -1.490 1.00 90.75 79 ALA A O 1
ATOM 584 N N . GLU A 1 80 ? 9.611 -2.820 -1.996 1.00 91.62 80 GLU A N 1
ATOM 585 C CA . GLU A 1 80 ? 10.331 -2.999 -0.722 1.00 91.62 80 GLU A CA 1
ATOM 586 C C . GLU A 1 80 ? 11.414 -1.935 -0.480 1.00 91.62 80 GLU A C 1
ATOM 588 O O . GLU A 1 80 ? 11.785 -1.662 0.660 1.00 91.62 80 GLU A O 1
ATOM 593 N N . LEU A 1 81 ? 11.888 -1.286 -1.549 1.00 91.06 81 LEU A N 1
ATOM 594 C CA . LEU A 1 81 ? 12.854 -0.182 -1.494 1.00 91.06 81 LEU A CA 1
ATOM 595 C C . LEU A 1 81 ? 12.189 1.191 -1.294 1.00 91.06 81 LEU A C 1
ATOM 597 O O . LEU A 1 81 ? 12.878 2.206 -1.165 1.00 91.06 81 LEU A O 1
ATOM 601 N N . SER A 1 82 ? 10.855 1.258 -1.277 1.00 92.19 82 SER A N 1
ATOM 602 C CA . SER A 1 82 ? 10.126 2.489 -0.978 1.00 92.19 82 SER A CA 1
ATOM 603 C C . SER A 1 82 ? 10.192 2.804 0.516 1.00 92.19 82 SER A C 1
ATOM 605 O O . SER A 1 82 ? 9.850 1.968 1.347 1.00 92.19 82 SER A O 1
ATOM 607 N N . MET A 1 83 ? 10.506 4.055 0.870 1.00 92.19 83 MET A N 1
ATOM 608 C CA . MET A 1 83 ? 10.457 4.526 2.267 1.00 92.19 83 MET A CA 1
ATOM 609 C C . MET A 1 83 ? 9.079 4.337 2.922 1.00 92.19 83 MET A C 1
ATOM 611 O O . MET A 1 83 ? 8.997 4.239 4.138 1.00 92.19 83 MET A O 1
ATOM 615 N N . LEU A 1 84 ? 8.009 4.264 2.122 1.00 91.25 84 LEU A N 1
ATOM 616 C CA . LEU A 1 84 ? 6.638 4.042 2.590 1.00 91.25 84 LEU A CA 1
ATOM 617 C C . LEU A 1 84 ? 6.235 2.560 2.649 1.00 91.25 84 LEU A C 1
ATOM 619 O O . LEU A 1 84 ? 5.093 2.272 2.987 1.00 91.25 84 LEU A O 1
ATOM 623 N N . TYR A 1 85 ? 7.111 1.619 2.286 1.00 93.25 85 TYR A N 1
ATOM 624 C CA . TYR A 1 85 ? 6.813 0.188 2.376 1.00 93.25 85 TYR A CA 1
ATOM 625 C C . TYR A 1 85 ? 6.533 -0.299 3.805 1.00 93.25 85 TYR A C 1
ATOM 627 O O . TYR A 1 85 ? 5.488 -0.924 3.980 1.00 93.25 85 TYR A O 1
ATOM 635 N N . PRO A 1 86 ? 7.371 -0.014 4.829 1.00 90.94 86 PRO A N 1
ATOM 636 C CA . PRO A 1 86 ? 7.073 -0.432 6.200 1.00 90.94 86 PRO A CA 1
ATOM 637 C C . PRO A 1 86 ? 5.778 0.206 6.715 1.00 90.94 86 PRO A C 1
ATOM 639 O O . PRO A 1 86 ? 4.917 -0.513 7.213 1.00 90.94 86 PRO A O 1
ATOM 642 N N . ASP A 1 87 ? 5.585 1.511 6.493 1.00 89.12 87 ASP A N 1
ATOM 643 C CA . ASP A 1 87 ? 4.358 2.224 6.869 1.00 89.12 87 ASP A CA 1
ATOM 644 C C . ASP A 1 87 ? 3.124 1.610 6.194 1.00 89.12 87 ASP A C 1
ATOM 646 O O . ASP A 1 87 ? 2.098 1.399 6.832 1.00 89.12 87 ASP A O 1
ATOM 650 N N . ALA A 1 88 ? 3.207 1.286 4.900 1.00 90.62 88 ALA A N 1
ATOM 651 C CA . ALA A 1 88 ? 2.121 0.642 4.169 1.00 90.62 88 ALA A CA 1
ATOM 652 C C . ALA A 1 88 ? 1.875 -0.799 4.647 1.00 90.62 88 ALA A C 1
ATOM 654 O O . ALA A 1 88 ? 0.726 -1.228 4.718 1.00 90.62 88 ALA A O 1
ATOM 655 N N . LEU A 1 89 ? 2.922 -1.543 4.998 1.00 92.38 89 LEU A N 1
ATOM 656 C CA . LEU A 1 89 ? 2.803 -2.902 5.515 1.00 92.38 89 LEU A CA 1
ATOM 657 C C . LEU A 1 89 ? 2.166 -2.918 6.913 1.00 92.38 89 LEU A C 1
ATOM 659 O O . LEU A 1 89 ? 1.292 -3.745 7.161 1.00 92.38 89 LEU A O 1
ATOM 663 N N . GLU A 1 90 ? 2.539 -1.993 7.799 1.00 88.62 90 GLU A N 1
ATOM 664 C CA . GLU A 1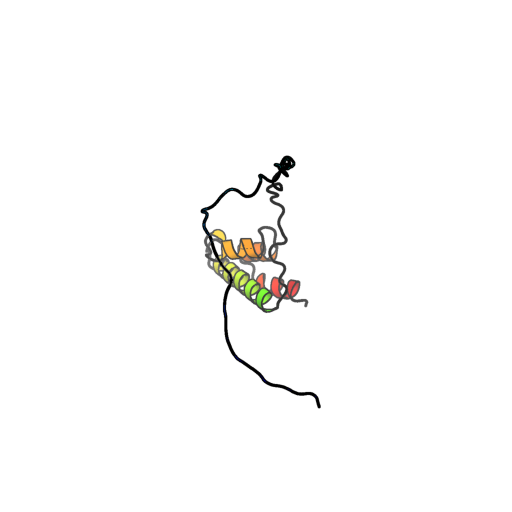 90 ? 1.920 -1.834 9.123 1.00 88.62 90 GLU A CA 1
ATOM 665 C C . GLU A 1 90 ? 0.468 -1.342 9.009 1.00 88.62 90 GLU A C 1
ATOM 667 O O . GLU A 1 90 ? -0.436 -1.871 9.659 1.00 88.62 90 GLU A O 1
ATOM 672 N N . PHE A 1 91 ? 0.225 -0.356 8.142 1.00 86.31 91 PHE A N 1
ATOM 673 C CA . PHE A 1 91 ? -1.088 0.259 7.975 1.00 86.31 91 PHE A CA 1
ATOM 674 C C . PHE A 1 91 ? -2.077 -0.667 7.253 1.00 86.31 91 PHE A C 1
ATOM 676 O O . PHE A 1 91 ? -3.240 -0.714 7.624 1.00 86.31 91 PHE A O 1
ATOM 683 N N . PHE A 1 92 ? -1.670 -1.418 6.230 1.00 87.69 92 PHE A N 1
ATOM 684 C CA . PHE A 1 92 ? -2.600 -2.233 5.434 1.00 87.69 92 PHE A CA 1
ATOM 685 C C . PHE A 1 92 ? -2.464 -3.738 5.637 1.00 87.69 92 PHE A C 1
ATOM 687 O O . PHE A 1 92 ? -3.416 -4.460 5.350 1.00 87.69 92 PHE A O 1
ATOM 694 N N . GLY A 1 93 ? -1.320 -4.225 6.117 1.00 90.12 93 GLY A N 1
ATOM 695 C CA . GLY A 1 93 ? -1.030 -5.652 6.219 1.00 90.12 93 GLY A CA 1
ATOM 696 C C . GLY A 1 93 ? -0.692 -6.289 4.867 1.00 90.12 93 GLY A C 1
ATOM 697 O O . GLY A 1 93 ? -1.191 -5.884 3.814 1.00 90.12 93 GLY A O 1
ATOM 698 N N . ALA A 1 94 ? 0.137 -7.335 4.902 1.00 89.62 94 ALA A N 1
ATOM 699 C CA . ALA A 1 94 ? 0.596 -8.052 3.708 1.00 89.62 94 ALA A CA 1
ATOM 700 C C . ALA A 1 94 ? -0.562 -8.619 2.861 1.00 89.62 94 ALA A C 1
ATOM 702 O O . ALA A 1 94 ? -0.486 -8.660 1.631 1.00 89.62 94 ALA A O 1
ATOM 703 N N . ASP A 1 95 ? -1.652 -9.016 3.519 1.00 88.62 95 ASP A N 1
ATOM 704 C CA . ASP A 1 95 ? -2.826 -9.635 2.900 1.00 88.62 95 ASP A CA 1
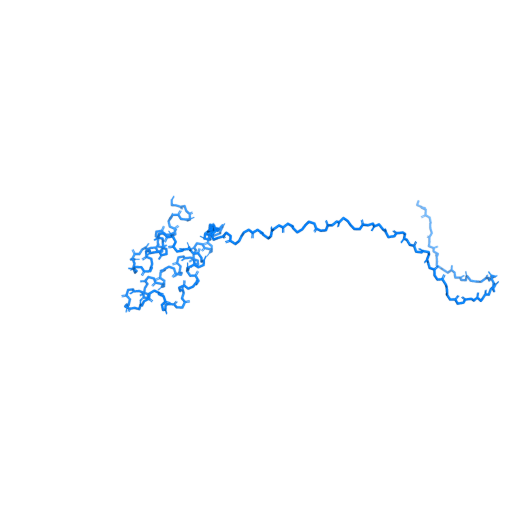ATOM 705 C C . ASP A 1 95 ? -3.812 -8.626 2.286 1.00 88.62 95 ASP A C 1
ATOM 707 O O . ASP A 1 95 ? -4.770 -9.024 1.620 1.00 88.62 95 ASP A O 1
ATOM 711 N N . SER A 1 96 ? -3.616 -7.314 2.483 1.00 87.81 96 SER A N 1
ATOM 712 C CA . SER A 1 96 ? -4.549 -6.321 1.948 1.00 87.81 96 SER A CA 1
ATOM 713 C C . SER A 1 96 ? -4.485 -6.260 0.420 1.00 87.81 96 SER A C 1
ATOM 715 O O . SER A 1 96 ? -3.418 -6.003 -0.149 1.00 87.81 96 SER A O 1
ATOM 717 N N . PRO A 1 97 ? -5.629 -6.382 -0.284 1.00 89.56 97 PRO A N 1
ATOM 718 C CA . PRO A 1 97 ? -5.660 -6.281 -1.740 1.00 89.56 97 PRO A CA 1
ATOM 719 C C . PRO A 1 97 ? -5.255 -4.881 -2.223 1.00 89.56 97 PRO A C 1
ATOM 721 O O . PRO A 1 97 ? -4.748 -4.729 -3.332 1.00 89.56 97 PRO A O 1
ATOM 724 N N . HIS A 1 98 ? -5.437 -3.854 -1.387 1.00 91.12 98 HIS A N 1
ATOM 725 C CA . HIS A 1 98 ? -5.028 -2.485 -1.693 1.00 91.12 98 HIS A CA 1
ATOM 726 C C . HIS A 1 98 ? -3.505 -2.324 -1.610 1.00 91.12 98 HIS A C 1
ATOM 728 O O . HIS A 1 98 ? -2.910 -1.746 -2.520 1.00 91.12 98 HIS A O 1
ATOM 734 N N . PHE A 1 99 ? -2.878 -2.898 -0.576 1.00 92.88 99 PHE A N 1
ATOM 735 C CA . PHE A 1 99 ? -1.421 -2.952 -0.430 1.00 92.88 99 PHE A CA 1
ATOM 736 C C . PHE A 1 99 ? -0.782 -3.749 -1.565 1.00 92.88 99 PHE A C 1
ATOM 738 O O . PHE A 1 99 ? 0.040 -3.215 -2.304 1.00 92.88 99 PHE A O 1
ATOM 745 N N . GLN A 1 100 ? -1.238 -4.983 -1.791 1.00 93.88 100 GLN A N 1
ATOM 746 C CA . GLN A 1 100 ? -0.736 -5.830 -2.875 1.00 93.88 100 GLN A CA 1
ATOM 747 C C . GLN A 1 100 ? -0.924 -5.188 -4.256 1.00 93.88 100 GLN A C 1
ATOM 749 O O . GLN A 1 100 ? -0.059 -5.328 -5.121 1.00 93.88 100 GLN A O 1
ATOM 754 N N . GLY A 1 101 ? -2.029 -4.468 -4.475 1.00 94.00 101 GLY A N 1
ATOM 755 C CA . GLY A 1 101 ? -2.246 -3.682 -5.689 1.00 94.00 101 GLY A CA 1
ATOM 756 C C . GLY A 1 101 ? -1.228 -2.547 -5.839 1.00 94.00 101 GLY A C 1
ATOM 757 O O . GLY A 1 101 ? -0.649 -2.384 -6.914 1.00 94.00 101 GLY A O 1
ATOM 758 N N . ALA A 1 102 ? -0.945 -1.806 -4.764 1.00 94.44 102 ALA A N 1
ATOM 759 C CA . ALA A 1 102 ? 0.060 -0.744 -4.766 1.00 94.44 102 ALA A CA 1
ATOM 760 C C . ALA A 1 102 ? 1.491 -1.277 -4.969 1.00 94.44 102 ALA A C 1
ATOM 762 O O . ALA A 1 102 ? 2.219 -0.729 -5.797 1.00 94.44 102 ALA A O 1
ATOM 763 N N . CYS A 1 103 ? 1.861 -2.387 -4.324 1.00 9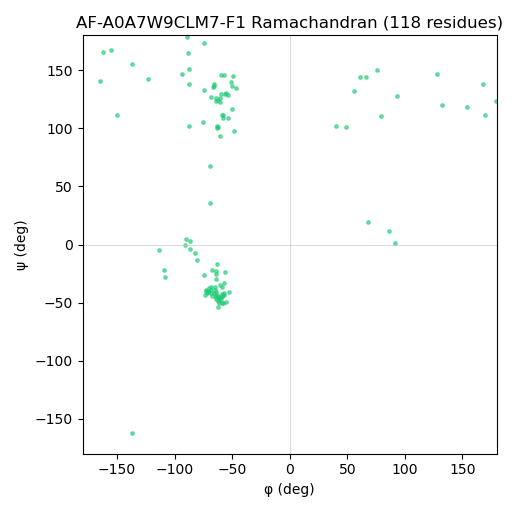5.38 103 CYS A N 1
ATOM 764 C CA . CYS A 1 103 ? 3.148 -3.070 -4.519 1.00 95.38 103 CYS A CA 1
ATOM 765 C C . CYS A 1 103 ? 3.324 -3.633 -5.940 1.00 95.38 103 CYS A C 1
ATOM 767 O O . CYS A 1 103 ? 4.446 -3.789 -6.405 1.00 95.38 103 CYS A O 1
ATOM 769 N N . LYS A 1 104 ? 2.225 -3.885 -6.665 1.00 95.38 104 LYS A N 1
ATOM 770 C CA . LYS A 1 104 ? 2.217 -4.245 -8.097 1.00 95.38 104 LYS A CA 1
ATOM 771 C C . LYS A 1 104 ? 2.121 -3.025 -9.028 1.00 95.38 104 LYS A C 1
ATOM 773 O O . LYS A 1 104 ? 1.953 -3.185 -10.234 1.00 95.38 104 LYS A O 1
ATOM 778 N N . GLY A 1 105 ? 2.162 -1.802 -8.490 1.00 93.31 105 GLY A N 1
ATOM 779 C CA . GLY A 1 105 ? 2.050 -0.563 -9.263 1.00 93.31 105 GLY A CA 1
ATOM 780 C C . GLY A 1 105 ? 0.671 -0.327 -9.893 1.00 93.31 105 GLY A C 1
ATOM 781 O O . GLY A 1 105 ? 0.560 0.459 -10.835 1.00 93.31 105 GLY A O 1
ATOM 782 N N . GLN A 1 106 ? -0.389 -0.988 -9.418 1.00 92.88 106 GLN A N 1
ATOM 783 C CA . GLN A 1 106 ? -1.713 -0.894 -10.037 1.00 92.88 106 GLN A CA 1
ATOM 784 C C . GLN A 1 106 ? -2.283 0.527 -9.944 1.00 92.88 106 GLN A C 1
ATOM 786 O O . GLN A 1 106 ? -2.469 1.096 -8.863 1.00 92.88 106 GLN A O 1
ATOM 791 N N . ALA A 1 107 ? -2.615 1.099 -11.103 1.00 83.31 107 ALA A N 1
ATOM 792 C CA . ALA A 1 107 ? -3.302 2.379 -11.175 1.00 83.31 107 ALA A CA 1
ATOM 793 C C . ALA A 1 107 ? -4.685 2.270 -10.511 1.00 83.31 107 ALA A C 1
ATOM 795 O O . ALA A 1 107 ? -5.496 1.427 -10.882 1.00 83.31 107 ALA A O 1
ATOM 796 N N . GLY A 1 108 ? -4.955 3.134 -9.529 1.00 83.62 108 GLY A N 1
ATOM 797 C CA . GLY A 1 108 ? -6.245 3.184 -8.839 1.00 83.62 108 GLY A CA 1
ATOM 798 C C . GLY A 1 108 ? -6.364 2.326 -7.575 1.00 83.62 108 GLY A C 1
ATOM 799 O O . GLY A 1 108 ? -7.414 2.396 -6.945 1.00 83.62 108 GLY A O 1
ATOM 800 N N . ALA A 1 109 ? -5.326 1.601 -7.130 1.00 83.81 109 ALA A N 1
ATOM 801 C CA . ALA A 1 109 ? -5.362 0.847 -5.861 1.00 83.81 109 ALA A CA 1
ATOM 802 C C . ALA A 1 109 ? -5.784 1.724 -4.655 1.00 83.81 109 ALA A C 1
ATOM 804 O O . ALA A 1 109 ? -6.622 1.327 -3.843 1.00 83.81 109 ALA A O 1
ATOM 805 N N . ALA A 1 110 ? -5.271 2.959 -4.612 1.00 87.19 110 ALA A N 1
ATOM 806 C CA . ALA A 1 110 ? -5.608 3.988 -3.629 1.00 87.19 110 ALA A CA 1
ATOM 807 C C . ALA A 1 110 ? -7.049 4.527 -3.751 1.00 87.19 110 ALA A C 1
ATOM 809 O O . ALA A 1 110 ? -7.716 4.756 -2.745 1.00 87.19 110 ALA A O 1
ATOM 810 N N . THR A 1 111 ? -7.552 4.706 -4.977 1.00 88.25 111 THR A N 1
ATOM 811 C CA . THR A 1 111 ? -8.940 5.132 -5.243 1.00 88.25 111 THR A CA 1
ATOM 812 C C . THR A 1 111 ? -9.931 4.024 -4.893 1.00 88.25 111 THR A C 1
ATOM 814 O O . THR A 1 111 ? -11.005 4.291 -4.361 1.00 88.25 111 THR A O 1
ATOM 817 N N . HIS A 1 112 ? -9.561 2.768 -5.158 1.00 87.06 112 HIS A N 1
ATOM 818 C CA . HIS A 1 112 ? -10.336 1.604 -4.754 1.00 87.06 112 HIS A CA 1
ATOM 819 C C . HIS A 1 112 ? -10.423 1.520 -3.226 1.00 87.06 112 HIS A C 1
ATOM 821 O O . HIS A 1 112 ? -11.518 1.336 -2.716 1.00 87.06 112 HIS A O 1
ATOM 827 N N . TYR A 1 113 ? -9.311 1.745 -2.510 1.00 88.81 113 TYR A N 1
ATOM 828 C CA . TYR A 1 113 ? -9.281 1.830 -1.042 1.00 88.81 113 TYR A CA 1
ATOM 829 C C . TYR A 1 113 ? -10.197 2.927 -0.491 1.00 88.81 113 TYR A C 1
ATOM 831 O O . TYR A 1 113 ? -11.026 2.660 0.373 1.00 88.81 113 TYR A O 1
ATOM 839 N N . GLU A 1 114 ? -10.106 4.152 -1.016 1.00 88.12 114 GLU A N 1
ATOM 840 C CA . GLU A 1 114 ? -10.986 5.243 -0.580 1.00 88.12 114 GLU A CA 1
ATOM 841 C C . GLU A 1 114 ? -12.467 4.869 -0.765 1.00 88.12 114 GLU A C 1
ATOM 843 O O . GLU A 1 114 ? -13.268 5.078 0.143 1.00 88.12 114 GLU A O 1
ATOM 848 N N . ARG A 1 115 ? -12.821 4.233 -1.890 1.00 87.19 115 ARG A N 1
ATOM 849 C CA . ARG A 1 115 ? -14.200 3.824 -2.190 1.00 87.19 115 ARG A CA 1
ATOM 850 C C . ARG A 1 115 ? -14.704 2.658 -1.334 1.00 87.19 115 ARG A C 1
ATOM 852 O O . ARG A 1 115 ? -15.861 2.678 -0.926 1.00 87.19 115 ARG A O 1
ATOM 859 N N . THR A 1 116 ? -13.878 1.643 -1.077 1.00 84.12 116 THR A N 1
ATOM 860 C CA . THR A 1 116 ? -14.277 0.480 -0.264 1.00 84.12 116 THR A CA 1
ATOM 861 C C . THR A 1 116 ? -14.338 0.801 1.225 1.00 84.12 116 THR A C 1
ATOM 863 O O . THR A 1 116 ? -15.096 0.152 1.942 1.00 84.12 116 THR A O 1
ATOM 866 N N . VAL A 1 117 ? -13.568 1.788 1.694 1.00 81.12 117 VAL A N 1
ATOM 867 C CA . VAL A 1 117 ? -13.380 2.045 3.129 1.00 81.12 117 VAL A CA 1
ATOM 868 C C . VAL A 1 117 ? -14.087 3.311 3.630 1.00 81.12 117 VAL A C 1
ATOM 870 O O . VAL A 1 117 ? -14.502 3.340 4.786 1.00 81.12 117 VAL A O 1
ATOM 873 N N . ALA A 1 118 ? -14.306 4.335 2.794 1.00 69.19 118 ALA A N 1
ATOM 874 C CA . ALA A 1 118 ? -15.115 5.501 3.183 1.00 69.19 118 ALA A CA 1
ATOM 875 C C . ALA A 1 118 ? -16.637 5.274 3.075 1.00 69.19 118 ALA A C 1
ATOM 877 O O . ALA A 1 118 ? -17.401 6.089 3.589 1.00 69.19 118 ALA A O 1
ATOM 878 N N . GLY A 1 119 ? -17.065 4.193 2.410 1.00 57.72 119 GLY A N 1
ATOM 879 C CA . GLY A 1 119 ? -18.447 4.000 1.967 1.00 57.72 119 GLY A CA 1
ATOM 880 C C . GLY A 1 119 ? -18.724 4.787 0.683 1.00 57.72 119 GLY A C 1
ATOM 881 O O . GLY A 1 119 ? -18.729 6.017 0.690 1.00 57.72 119 GLY A O 1
ATOM 882 N N . GLY A 1 120 ? -18.907 4.061 -0.424 1.00 44.03 120 GLY A N 1
ATOM 883 C CA . GLY A 1 120 ? -19.359 4.608 -1.710 1.00 44.03 120 GLY A CA 1
ATOM 884 C C . GLY A 1 120 ? -20.874 4.691 -1.826 1.00 44.03 120 GLY A C 1
ATOM 885 O O . GLY A 1 120 ? -21.557 3.958 -1.079 1.00 44.03 120 GLY A O 1
#

Radius of gyration: 34.16 Å; Cα contacts (8 Å, |Δi|>4): 97; chains: 1; bounding box: 42×54×93 Å

Mean predicted aligned error: 17.66 Å

Solvent-accessible surface area (backbone atoms only — not comparable to full-atom values): 7753 Å² total; per-residue (Å²): 138,85,86,81,88,88,86,88,82,80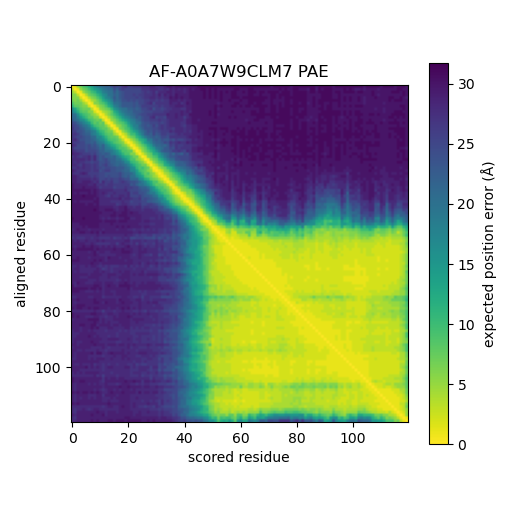,87,87,89,88,80,89,80,89,83,84,91,80,82,84,81,82,74,79,82,72,81,74,74,80,79,74,79,70,73,74,76,72,89,65,88,64,78,65,74,38,60,78,68,90,49,71,68,50,44,50,52,51,27,49,54,30,44,53,44,12,51,43,24,66,70,74,40,61,38,85,76,36,90,58,34,66,60,44,40,63,45,36,26,83,84,27,68,41,43,50,28,9,56,67,26,39,88,55,26,23,59,50,44,41,41,74,71,72,66,115